Protein AF-A0A6M1Y2C4-F1 (afdb_monomer_lite)

Foldseek 3Di:
DDDDPDFDWDKAFADDPRAGQWIWTDTVPDPDILTGGRDPFLLPQVPDPVQWDWDADPVRDIDTDHGDPPDNQADCPDPRRVWHPDDQQNDGDLAAPVSLVVSCVVRVHDPCVSVVSNLRVLVVLQCQVVVCVVVVPDPVRSVVSNVRGDSDHD

Radius of gyration: 17.16 Å; chains: 1; bounding box: 47×28×56 Å

Structure (mmCIF, N/CA/C/O backbone):
data_AF-A0A6M1Y2C4-F1
#
_entry.id   AF-A0A6M1Y2C4-F1
#
loop_
_atom_site.group_PDB
_atom_site.id
_atom_site.type_symbol
_atom_site.label_atom_id
_atom_site.label_alt_id
_atom_site.label_comp_id
_atom_site.label_asym_id
_atom_site.label_entity_id
_atom_site.label_seq_id
_atom_site.pdbx_PDB_ins_code
_atom_site.Cartn_x
_atom_site.Cartn_y
_atom_site.Cartn_z
_atom_site.occupancy
_atom_site.B_iso_or_equiv
_atom_site.auth_seq_id
_atom_site.auth_comp_id
_atom_site.auth_asym_id
_atom_site.auth_atom_id
_atom_site.pdbx_PDB_model_num
ATOM 1 N N . MET A 1 1 ? -31.589 -4.190 34.776 1.00 38.62 1 MET A N 1
ATOM 2 C CA . MET A 1 1 ? -30.836 -5.105 33.894 1.00 38.62 1 MET A CA 1
ATOM 3 C C . MET A 1 1 ? -31.390 -4.966 32.488 1.00 38.62 1 MET A C 1
ATOM 5 O O . MET A 1 1 ? -32.555 -5.264 32.282 1.00 38.62 1 MET A O 1
ATOM 9 N N . GLY A 1 2 ? -30.574 -4.470 31.563 1.00 33.00 2 GLY A N 1
ATOM 10 C CA . GLY A 1 2 ? -30.831 -4.421 30.125 1.00 33.00 2 GLY A CA 1
ATOM 11 C C . GLY A 1 2 ? -29.468 -4.249 29.464 1.00 33.00 2 GLY A C 1
ATOM 12 O O . GLY A 1 2 ? -28.776 -3.272 29.728 1.00 33.00 2 GLY A O 1
ATOM 13 N N . LEU A 1 3 ? -29.026 -5.296 28.780 1.00 36.53 3 LEU A N 1
ATOM 14 C CA . LEU A 1 3 ? -27.645 -5.575 28.405 1.00 36.53 3 LEU A CA 1
ATOM 15 C C . LEU A 1 3 ? -27.211 -4.765 27.173 1.00 36.53 3 LEU A C 1
ATOM 17 O O . LEU A 1 3 ? -27.924 -4.730 26.180 1.00 36.53 3 LEU A O 1
ATOM 21 N N . GLY A 1 4 ? -26.011 -4.180 27.263 1.00 38.09 4 GLY A N 1
ATOM 22 C CA . GLY A 1 4 ? -25.064 -3.947 26.167 1.00 38.09 4 GLY A CA 1
ATOM 23 C C . GLY A 1 4 ? -25.559 -3.204 24.927 1.00 38.09 4 GLY A C 1
ATOM 24 O O . GLY A 1 4 ? -25.888 -3.834 23.926 1.00 38.09 4 GLY A O 1
ATOM 25 N N . GLN A 1 5 ? -25.433 -1.872 24.920 1.00 42.19 5 GLN A N 1
ATOM 26 C CA . GLN A 1 5 ? -25.165 -1.177 23.658 1.00 42.19 5 GLN A CA 1
ATOM 27 C C . GLN A 1 5 ? -23.798 -1.665 23.163 1.00 42.19 5 GLN A C 1
ATOM 29 O O . GLN A 1 5 ? -22.757 -1.335 23.733 1.00 42.19 5 GLN A O 1
ATOM 34 N N . GLY A 1 6 ? -23.810 -2.565 22.180 1.00 38.81 6 GLY A N 1
ATOM 35 C CA . GLY A 1 6 ? -22.596 -3.079 21.562 1.00 38.81 6 GLY A CA 1
ATOM 36 C C . GLY A 1 6 ? -21.815 -1.919 20.960 1.00 38.81 6 GLY A C 1
ATOM 37 O O . GLY A 1 6 ? -22.344 -1.184 20.135 1.00 38.81 6 GLY A O 1
ATOM 38 N N . ARG A 1 7 ? -20.567 -1.744 21.393 1.00 46.44 7 ARG A N 1
ATOM 39 C CA . ARG A 1 7 ? -19.639 -0.746 20.857 1.00 46.44 7 ARG A CA 1
ATOM 40 C C . ARG A 1 7 ? -19.465 -1.022 19.358 1.00 46.44 7 ARG A C 1
ATOM 42 O O . ARG A 1 7 ? -18.853 -2.026 18.993 1.00 46.44 7 ARG A O 1
ATOM 49 N N . VAL A 1 8 ? -20.055 -0.195 18.496 1.00 46.69 8 VAL A N 1
ATOM 50 C CA . VAL A 1 8 ? -19.994 -0.403 17.043 1.00 46.69 8 VAL A CA 1
ATOM 51 C C . VAL A 1 8 ? -18.675 0.165 16.541 1.00 46.69 8 VAL A C 1
ATOM 53 O O . VAL A 1 8 ? -18.540 1.355 16.284 1.00 46.69 8 VAL A O 1
ATOM 56 N N . THR A 1 9 ? -17.666 -0.690 16.415 1.00 51.88 9 THR A N 1
ATOM 57 C CA . THR A 1 9 ? -16.470 -0.356 15.640 1.00 51.88 9 THR A CA 1
ATOM 58 C C . THR A 1 9 ? -16.808 -0.505 14.163 1.00 51.88 9 THR A C 1
ATOM 60 O O . THR A 1 9 ? -17.146 -1.602 13.713 1.00 51.88 9 THR A O 1
ATOM 63 N N . SER A 1 10 ? -16.706 0.583 13.403 1.00 58.97 10 SER A N 1
ATOM 64 C CA . SER A 1 10 ? -16.828 0.510 11.949 1.00 58.97 10 SER A CA 1
ATOM 65 C C . SER A 1 10 ? -15.482 0.083 11.379 1.00 58.97 10 SER A C 1
ATOM 67 O O . SER A 1 10 ? -14.509 0.833 11.448 1.00 58.97 10 SER A O 1
ATOM 69 N N . ILE A 1 11 ? -15.419 -1.144 10.859 1.00 59.78 11 ILE A N 1
ATOM 70 C CA . ILE A 1 11 ? -14.268 -1.652 10.112 1.00 59.78 11 ILE A CA 1
ATOM 71 C C . ILE A 1 11 ? -14.638 -1.623 8.634 1.00 59.78 11 ILE A C 1
ATOM 73 O O . ILE A 1 11 ? -15.547 -2.334 8.208 1.00 59.78 11 ILE A O 1
ATOM 77 N N . ALA A 1 12 ? -13.924 -0.820 7.856 1.00 59.53 12 ALA A N 1
ATOM 78 C CA . ALA A 1 12 ? -13.999 -0.838 6.406 1.00 59.53 12 ALA A CA 1
ATOM 79 C C . ALA A 1 12 ? -12.768 -1.550 5.848 1.00 59.53 12 ALA A C 1
ATOM 81 O O . ALA A 1 12 ? -11.640 -1.154 6.121 1.00 59.53 12 ALA A O 1
ATOM 82 N N . GLU A 1 13 ? -12.971 -2.609 5.074 1.00 59.97 13 GLU A N 1
ATOM 83 C CA . GLU A 1 13 ? -11.879 -3.269 4.362 1.00 59.97 13 GLU A CA 1
ATOM 84 C C . GLU A 1 13 ? -11.579 -2.525 3.066 1.00 59.97 13 GLU A C 1
ATOM 86 O O . GLU A 1 13 ? -12.484 -2.258 2.275 1.00 59.97 13 GLU A O 1
ATOM 91 N N . VAL A 1 14 ? -10.304 -2.255 2.810 1.00 53.28 14 VAL A N 1
ATOM 92 C CA . VAL A 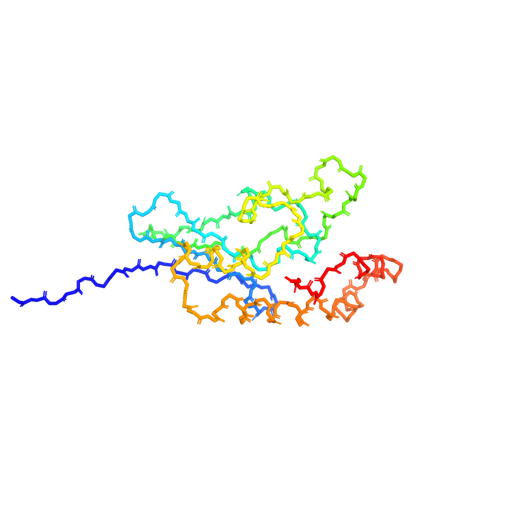1 14 ? -9.871 -1.784 1.500 1.00 53.28 14 VAL A CA 1
ATOM 93 C C . VAL A 1 14 ? -9.635 -2.993 0.614 1.00 53.28 14 VAL A C 1
ATOM 95 O O . VAL A 1 14 ? -8.954 -3.931 1.027 1.00 53.28 14 VAL A O 1
ATOM 98 N N . ARG A 1 15 ? -10.177 -2.985 -0.608 1.00 48.09 15 ARG A N 1
ATOM 99 C CA . ARG A 1 15 ? -9.988 -4.070 -1.575 1.00 48.09 15 ARG A CA 1
ATOM 100 C C . ARG A 1 15 ? -9.390 -3.583 -2.889 1.00 48.09 15 ARG A C 1
ATOM 102 O O . ARG A 1 15 ? -9.819 -2.561 -3.412 1.00 48.09 15 ARG A O 1
ATOM 109 N N . LEU A 1 16 ? -8.480 -4.376 -3.451 1.00 42.69 16 LEU A N 1
ATOM 110 C CA . LEU A 1 16 ? -7.949 -4.236 -4.807 1.00 42.69 16 LEU A CA 1
ATOM 111 C C . LEU A 1 16 ? -8.108 -5.574 -5.535 1.00 42.69 16 LEU A C 1
ATOM 113 O O . LEU A 1 16 ? -7.777 -6.626 -4.990 1.00 42.69 16 LEU A O 1
ATOM 117 N N . TRP A 1 17 ? -8.693 -5.548 -6.737 1.00 40.47 17 TRP A N 1
ATOM 118 C CA . TRP A 1 17 ? -9.000 -6.747 -7.539 1.00 40.47 17 TRP A CA 1
ATOM 119 C C . TRP A 1 17 ? -9.723 -7.864 -6.757 1.00 40.47 17 TRP A C 1
ATOM 121 O O . TRP A 1 17 ? -9.437 -9.052 -6.902 1.00 40.47 17 TRP A O 1
ATOM 131 N N . GLY A 1 18 ? -10.660 -7.476 -5.885 1.00 44.84 18 GLY A N 1
ATOM 132 C CA . GLY A 1 18 ? -11.447 -8.406 -5.067 1.00 44.84 18 GLY A CA 1
ATOM 133 C C . GLY A 1 18 ? -10.717 -8.989 -3.849 1.00 44.84 18 GLY A C 1
ATOM 134 O O . GLY A 1 18 ? -11.296 -9.817 -3.148 1.00 44.84 18 GLY A O 1
ATOM 135 N N . ARG A 1 19 ? -9.480 -8.563 -3.561 1.00 49.16 19 ARG A N 1
ATOM 136 C CA . ARG A 1 19 ? -8.685 -8.996 -2.400 1.00 49.16 19 ARG A CA 1
ATOM 137 C C . ARG A 1 19 ? -8.569 -7.872 -1.379 1.00 49.16 19 ARG A C 1
ATOM 139 O O . ARG A 1 19 ? -8.368 -6.728 -1.767 1.00 49.16 19 ARG A O 1
ATOM 146 N N . THR A 1 20 ? -8.699 -8.188 -0.092 1.00 58.47 20 THR A N 1
ATOM 147 C CA . THR A 1 20 ? -8.495 -7.219 0.996 1.00 58.47 20 THR A CA 1
ATOM 148 C C . THR A 1 20 ? -7.015 -6.858 1.093 1.00 58.47 20 THR A C 1
ATOM 150 O O . THR A 1 20 ? -6.191 -7.740 1.307 1.00 58.47 20 THR A O 1
ATOM 153 N N . ILE A 1 21 ? -6.709 -5.572 0.934 1.00 57.44 21 ILE A N 1
ATOM 154 C CA . ILE A 1 21 ? -5.363 -4.980 0.986 1.00 57.44 21 ILE A CA 1
ATOM 155 C C . ILE A 1 21 ? -5.202 -4.010 2.161 1.00 57.44 21 ILE A C 1
ATOM 157 O O . ILE A 1 21 ? -4.261 -3.235 2.225 1.00 57.44 21 ILE A O 1
ATOM 161 N N . GLY A 1 22 ? -6.169 -3.979 3.072 1.00 63.16 22 GLY A N 1
ATOM 162 C CA . GLY A 1 22 ? -6.117 -3.106 4.229 1.00 63.16 22 GLY A CA 1
ATOM 163 C C . GLY A 1 22 ? -7.437 -3.046 4.972 1.00 63.16 22 GLY A C 1
ATOM 164 O O . GLY A 1 22 ? -8.453 -3.596 4.538 1.00 63.16 22 GLY A O 1
ATOM 165 N N . ALA A 1 23 ? -7.423 -2.365 6.103 1.00 60.25 23 ALA A N 1
ATOM 166 C CA . ALA A 1 23 ? -8.591 -2.084 6.906 1.00 60.25 23 ALA A CA 1
ATOM 167 C C . ALA A 1 23 ? -8.484 -0.692 7.520 1.00 60.25 23 ALA A C 1
ATOM 169 O O . ALA A 1 23 ? -7.415 -0.248 7.922 1.00 60.25 23 ALA A O 1
ATOM 170 N N . VAL A 1 24 ? -9.619 -0.027 7.634 1.00 63.97 24 VAL A N 1
ATOM 171 C CA . VAL A 1 24 ? -9.767 1.246 8.324 1.00 63.97 24 VAL A CA 1
ATOM 172 C C . VAL A 1 24 ? -10.727 1.016 9.448 1.00 63.97 24 VAL A C 1
ATOM 174 O O . VAL A 1 24 ? -11.833 0.523 9.229 1.00 63.97 24 VAL A O 1
ATOM 177 N N . THR A 1 25 ? -10.301 1.344 10.652 1.00 61.78 25 THR A N 1
ATOM 178 C CA . THR A 1 25 ? -11.130 1.196 11.833 1.00 61.78 25 THR A CA 1
ATOM 179 C C . THR A 1 25 ? -11.386 2.573 12.404 1.00 61.78 25 THR A C 1
ATOM 181 O O . THR A 1 25 ? -10.440 3.283 12.749 1.00 61.78 25 THR A O 1
ATOM 184 N N . LEU A 1 26 ? -12.654 2.930 12.540 1.00 62.03 26 LEU A N 1
ATOM 185 C CA . LEU A 1 26 ? -13.063 4.062 13.353 1.00 62.03 26 LEU A CA 1
ATOM 186 C C . LEU A 1 26 ? -13.772 3.504 14.583 1.00 62.03 26 LEU A C 1
ATOM 188 O O . LEU A 1 26 ? -14.810 2.840 14.478 1.00 62.03 26 LEU A O 1
ATOM 192 N N . ALA A 1 27 ? -13.149 3.700 15.743 1.00 58.03 27 ALA A N 1
ATOM 193 C CA . ALA A 1 27 ? -13.767 3.361 17.011 1.00 58.03 27 ALA A CA 1
ATOM 194 C C . ALA A 1 27 ? -14.835 4.403 17.359 1.00 58.03 27 ALA A C 1
ATOM 196 O O . ALA A 1 27 ? -14.708 5.577 17.021 1.00 58.03 27 ALA A O 1
ATOM 197 N N . ASP A 1 28 ? -15.880 3.961 18.050 1.00 56.72 28 ASP A N 1
ATOM 198 C CA . ASP A 1 28 ? -16.949 4.844 18.503 1.00 56.72 28 ASP A CA 1
ATOM 199 C C . ASP A 1 28 ? -16.400 5.928 19.448 1.00 56.72 28 ASP A C 1
ATOM 201 O O . ASP A 1 28 ? -15.695 5.614 20.416 1.00 56.72 28 ASP A O 1
ATOM 205 N N . GLY A 1 29 ? -16.685 7.192 19.126 1.00 56.00 29 GLY A N 1
ATOM 206 C CA . GLY A 1 29 ? -16.164 8.373 19.822 1.00 56.00 29 GLY A CA 1
ATOM 207 C C . GLY A 1 29 ? -14.683 8.698 19.578 1.00 56.00 29 GLY A C 1
ATOM 208 O O . GLY A 1 29 ? -14.130 9.512 20.312 1.00 56.00 29 GLY A O 1
ATOM 209 N N . ALA A 1 30 ? -14.018 8.064 18.605 1.00 53.25 30 ALA A N 1
ATOM 210 C CA . ALA A 1 30 ? -12.646 8.413 18.238 1.00 53.25 30 ALA A CA 1
ATOM 211 C C . ALA A 1 30 ? -12.611 9.521 17.176 1.00 53.25 30 ALA A C 1
ATOM 213 O O . ALA A 1 30 ? -13.280 9.424 16.151 1.00 53.25 30 ALA A O 1
ATOM 214 N N . ASP A 1 31 ? -11.743 10.512 17.378 1.00 40.56 31 ASP A N 1
ATOM 215 C CA . ASP A 1 31 ? -11.496 11.583 16.399 1.00 40.56 31 ASP A CA 1
ATOM 216 C C . ASP A 1 31 ? -10.541 11.151 15.270 1.00 40.56 31 ASP A C 1
ATOM 218 O O . ASP A 1 31 ? -10.315 11.885 14.309 1.00 40.56 31 ASP A O 1
ATOM 222 N N . VAL A 1 32 ? -9.943 9.959 15.388 1.00 40.19 32 VAL A N 1
ATOM 223 C CA . VAL A 1 32 ? -8.911 9.453 14.477 1.00 40.19 32 VAL A CA 1
ATOM 224 C C . VAL A 1 32 ? -9.244 8.026 14.055 1.00 40.19 32 VAL A C 1
ATOM 226 O O . VAL A 1 32 ? -9.412 7.136 14.891 1.00 40.19 32 VAL A O 1
ATOM 229 N N . ALA A 1 33 ? -9.302 7.794 12.744 1.00 51.25 33 ALA A N 1
ATOM 230 C CA . ALA A 1 33 ? -9.383 6.454 12.180 1.00 51.25 33 ALA A CA 1
ATOM 231 C C . ALA A 1 33 ? -7.991 5.805 12.168 1.00 51.25 33 ALA A C 1
ATOM 233 O O . ALA A 1 33 ? -7.020 6.409 11.711 1.00 51.25 33 ALA A O 1
ATOM 234 N N . ALA A 1 34 ? -7.889 4.557 12.622 1.00 48.81 34 ALA A N 1
ATOM 235 C CA . ALA A 1 34 ? -6.690 3.763 12.401 1.00 48.81 34 ALA A CA 1
ATOM 236 C C . ALA A 1 34 ? -6.777 3.145 11.004 1.00 48.81 34 ALA A C 1
ATOM 238 O O . ALA A 1 34 ? -7.635 2.308 10.724 1.00 48.81 34 ALA A O 1
ATOM 239 N N . PHE A 1 35 ? -5.905 3.603 10.118 1.00 55.09 35 PHE A N 1
ATOM 240 C CA . PHE A 1 35 ? -5.786 3.107 8.759 1.00 55.09 35 PHE A CA 1
ATOM 241 C C . PHE A 1 35 ? -4.632 2.112 8.709 1.00 55.09 35 PHE A C 1
ATOM 243 O O . PHE A 1 35 ? -3.476 2.473 8.911 1.00 55.09 35 PHE A O 1
ATOM 250 N N . GLN A 1 36 ? -4.947 0.851 8.463 1.00 51.41 36 GLN A N 1
ATOM 251 C CA . GLN A 1 36 ? -3.975 -0.178 8.157 1.00 51.41 36 GLN A CA 1
ATOM 252 C C . GLN A 1 36 ? -4.134 -0.521 6.683 1.00 51.41 36 GLN A C 1
ATOM 254 O O . GLN A 1 36 ? -4.825 -1.474 6.340 1.00 51.41 36 GLN A O 1
ATOM 259 N N . TYR A 1 37 ? -3.532 0.275 5.799 1.00 50.97 37 TYR A N 1
ATOM 260 C CA . TYR A 1 37 ? -3.191 -0.271 4.491 1.00 50.97 37 TYR A CA 1
ATOM 261 C C . TYR A 1 37 ? -2.112 -1.311 4.693 1.00 50.97 37 TYR A C 1
ATOM 263 O O . TYR A 1 37 ? -1.135 -1.091 5.413 1.00 50.97 37 TYR A O 1
ATOM 271 N N . ASP A 1 38 ? -2.316 -2.445 4.062 1.00 48.72 38 ASP A N 1
ATOM 272 C CA . ASP A 1 38 ? -1.337 -3.492 4.006 1.00 48.72 38 ASP A CA 1
ATOM 273 C C . ASP A 1 38 ? -0.648 -3.436 2.645 1.00 48.72 38 ASP A C 1
ATOM 275 O O . ASP A 1 38 ? -1.210 -3.765 1.599 1.00 48.72 38 ASP A O 1
ATOM 279 N N . LEU A 1 39 ? 0.542 -2.854 2.761 1.00 44.12 39 LEU A N 1
ATOM 280 C CA . LEU A 1 39 ? 1.643 -2.588 1.852 1.00 44.12 39 LEU A CA 1
ATOM 281 C C . LEU A 1 39 ? 1.988 -1.112 2.038 1.00 44.12 39 LEU A C 1
ATOM 283 O O . LEU A 1 39 ? 1.557 -0.238 1.298 1.00 44.12 39 LEU A O 1
ATOM 287 N N . ALA A 1 40 ? 2.903 -0.788 2.921 1.00 43.75 40 ALA A N 1
ATOM 288 C CA . ALA A 1 40 ? 4.184 -0.530 2.296 1.00 43.75 40 ALA A CA 1
ATOM 289 C C . ALA A 1 40 ? 4.564 -1.623 1.269 1.00 43.75 40 ALA A C 1
ATOM 291 O O . ALA A 1 40 ? 4.676 -2.765 1.678 1.00 43.75 40 ALA A O 1
ATOM 292 N N . PHE A 1 41 ? 4.765 -1.304 -0.024 1.00 47.75 41 PHE A N 1
ATOM 293 C CA . PHE A 1 41 ? 5.548 -2.116 -0.998 1.00 47.75 41 PHE A CA 1
ATOM 294 C C . PHE A 1 41 ? 4.996 -2.677 -2.321 1.00 47.75 41 PHE A C 1
ATOM 296 O O . PHE A 1 41 ? 5.737 -3.373 -3.018 1.00 47.75 41 PHE A O 1
ATOM 303 N N . ALA A 1 42 ? 3.862 -2.191 -2.838 1.00 58.25 42 ALA A N 1
ATOM 304 C CA . ALA A 1 42 ? 3.758 -2.087 -4.306 1.00 58.25 42 ALA A CA 1
ATOM 305 C C . ALA A 1 42 ? 4.643 -0.956 -4.879 1.00 58.25 42 ALA A C 1
ATOM 307 O O . ALA A 1 42 ? 4.600 -0.673 -6.074 1.00 58.25 42 ALA A O 1
ATOM 308 N N . ARG A 1 43 ? 5.408 -0.277 -4.005 1.00 81.50 43 ARG A N 1
ATOM 309 C CA . ARG A 1 43 ? 6.157 0.944 -4.303 1.00 81.50 43 ARG A CA 1
ATOM 310 C C . ARG A 1 43 ? 5.242 2.112 -4.718 1.00 81.50 43 ARG A C 1
ATOM 312 O O . ARG A 1 43 ? 5.614 2.900 -5.577 1.00 81.50 43 ARG A O 1
ATOM 319 N N . ASN A 1 44 ? 4.076 2.242 -4.072 1.00 86.31 44 ASN A N 1
ATOM 320 C CA . ASN A 1 44 ? 3.287 3.481 -4.069 1.00 86.31 44 ASN A CA 1
ATOM 321 C C . ASN A 1 44 ? 3.764 4.373 -2.907 1.00 86.31 44 ASN A C 1
ATOM 323 O O . ASN A 1 44 ? 3.326 4.164 -1.778 1.00 86.31 44 ASN A O 1
ATOM 327 N N . GLN A 1 45 ? 4.712 5.281 -3.150 1.00 87.81 45 GLN A N 1
ATOM 328 C CA . GLN A 1 45 ? 5.223 6.200 -2.122 1.00 87.81 45 GLN A CA 1
ATOM 329 C C . GLN A 1 45 ? 4.443 7.519 -2.050 1.00 87.81 45 GLN A C 1
ATOM 331 O O . GLN A 1 45 ? 4.708 8.340 -1.177 1.00 87.81 45 GLN A O 1
ATOM 336 N N . ASP A 1 46 ? 3.471 7.724 -2.938 1.00 88.06 46 ASP A N 1
ATOM 337 C CA . ASP A 1 46 ? 2.551 8.867 -2.922 1.00 88.06 46 ASP A CA 1
ATOM 338 C C . ASP A 1 46 ? 1.288 8.573 -2.085 1.00 88.06 46 ASP A C 1
ATOM 340 O O . ASP A 1 46 ? 0.148 8.831 -2.465 1.00 88.06 46 ASP A O 1
ATOM 344 N N . ASP A 1 47 ? 1.483 7.966 -0.916 1.00 84.00 47 ASP A N 1
ATOM 345 C CA . ASP A 1 47 ? 0.425 7.444 -0.045 1.00 84.00 47 ASP A CA 1
ATOM 346 C C . ASP A 1 47 ? -0.155 8.496 0.914 1.00 84.00 47 ASP A C 1
ATOM 348 O O . ASP A 1 47 ? -0.569 8.189 2.029 1.00 84.00 47 ASP A O 1
ATOM 352 N N . HIS A 1 48 ? -0.180 9.763 0.503 1.00 85.19 48 HIS A N 1
ATOM 353 C CA . HIS A 1 48 ? -0.561 10.870 1.372 1.00 85.19 48 HIS A CA 1
ATOM 354 C C . HIS A 1 48 ? -2.037 10.850 1.789 1.00 85.19 48 HIS A C 1
ATOM 356 O O . HIS A 1 48 ? -2.904 10.321 1.097 1.00 85.19 48 HIS A O 1
ATOM 362 N N . VAL A 1 49 ? -2.360 11.557 2.876 1.00 77.75 49 VAL A N 1
ATOM 363 C CA . VAL A 1 49 ? -3.707 11.580 3.482 1.00 77.75 49 VAL A CA 1
ATOM 364 C C . VAL A 1 49 ? -4.841 11.990 2.533 1.00 77.75 49 VAL A C 1
ATOM 366 O O . VAL A 1 49 ? -5.982 11.605 2.762 1.00 77.75 49 VAL A O 1
ATOM 369 N N . LYS A 1 50 ? -4.555 12.730 1.450 1.00 83.12 50 LYS A N 1
ATOM 370 C CA . LYS A 1 50 ? -5.562 13.088 0.431 1.00 83.12 50 LYS A CA 1
ATOM 371 C C . LYS A 1 50 ? -5.997 11.905 -0.444 1.00 83.12 50 LYS A C 1
ATOM 373 O O . LYS A 1 50 ? -7.040 11.996 -1.082 1.00 83.12 50 LYS A O 1
ATOM 378 N N . ASN A 1 51 ? -5.246 10.802 -0.425 1.00 82.69 51 ASN A N 1
ATOM 379 C CA . ASN A 1 51 ? -5.587 9.548 -1.102 1.00 82.69 51 ASN A CA 1
ATOM 380 C C . ASN A 1 51 ? -6.475 8.640 -0.236 1.00 82.69 51 ASN A C 1
ATOM 382 O O . ASN A 1 51 ? -6.798 7.519 -0.622 1.00 82.69 51 ASN A O 1
ATOM 386 N N . ILE A 1 52 ? -6.922 9.138 0.924 1.00 77.81 52 ILE A N 1
ATOM 387 C CA . ILE A 1 52 ? -7.915 8.491 1.776 1.00 77.81 52 ILE A CA 1
ATOM 388 C C . ILE A 1 52 ? -9.184 9.339 1.771 1.00 77.81 52 ILE A C 1
ATOM 390 O O . ILE A 1 52 ? -9.175 10.491 2.201 1.00 77.81 52 ILE A O 1
ATOM 394 N N . ALA A 1 53 ? -10.294 8.758 1.318 1.00 77.38 53 ALA A N 1
ATOM 395 C CA . ALA A 1 53 ? -11.588 9.432 1.329 1.00 77.38 53 ALA A CA 1
ATOM 396 C C . ALA A 1 53 ? -12.673 8.585 1.996 1.00 77.38 53 ALA A C 1
ATOM 398 O O . ALA A 1 53 ? -12.641 7.350 1.975 1.00 77.38 53 ALA A O 1
ATOM 399 N N . PHE A 1 54 ? -13.669 9.277 2.539 1.00 78.38 54 PHE A N 1
ATOM 400 C CA . PHE A 1 54 ? -14.886 8.697 3.088 1.00 78.38 54 PHE A CA 1
ATOM 401 C C . PHE A 1 54 ? -16.076 9.127 2.230 1.00 78.38 54 PHE A C 1
ATOM 403 O O . PHE A 1 54 ? -16.141 10.261 1.759 1.00 78.38 54 PHE A O 1
ATOM 410 N N . LEU A 1 55 ? -17.009 8.207 2.022 1.00 79.06 55 LEU A N 1
ATOM 411 C CA . LEU A 1 55 ? -18.300 8.462 1.400 1.00 79.06 55 LEU A CA 1
ATOM 412 C C . LEU A 1 55 ? -19.338 8.664 2.501 1.00 79.06 55 LEU A C 1
ATOM 414 O O . LEU A 1 55 ? -19.264 8.016 3.543 1.00 79.06 55 LEU A O 1
ATOM 418 N N . MET A 1 56 ? -20.315 9.528 2.252 1.00 82.25 56 MET A N 1
ATOM 419 C CA . MET A 1 56 ? -21.487 9.694 3.105 1.00 82.25 56 MET A CA 1
ATOM 420 C C . MET A 1 56 ? -22.733 9.463 2.263 1.00 82.25 56 MET A C 1
ATOM 422 O O . MET A 1 56 ? -22.858 10.033 1.177 1.00 82.25 56 MET A O 1
ATOM 426 N N . ASP A 1 57 ? -23.647 8.627 2.745 1.00 83.81 57 ASP A N 1
ATOM 427 C CA . ASP A 1 57 ? -24.946 8.473 2.098 1.00 83.81 57 ASP A CA 1
ATOM 428 C C . ASP A 1 57 ? -25.931 9.585 2.497 1.00 83.81 57 ASP A C 1
ATOM 430 O O . ASP A 1 57 ? -25.663 10.428 3.354 1.00 83.81 57 ASP A O 1
ATOM 434 N N . GLN A 1 58 ? -27.108 9.593 1.869 1.00 92.94 58 GLN A N 1
ATOM 435 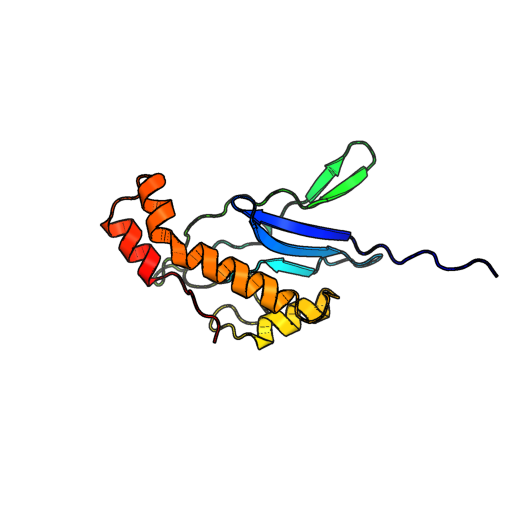C CA . GLN A 1 58 ? -28.144 10.600 2.130 1.00 92.94 58 GLN A CA 1
ATOM 436 C C . GLN A 1 58 ? -28.711 10.542 3.558 1.00 92.94 58 GLN A C 1
ATOM 438 O O . GLN A 1 58 ? -29.354 11.491 3.997 1.00 92.94 58 GL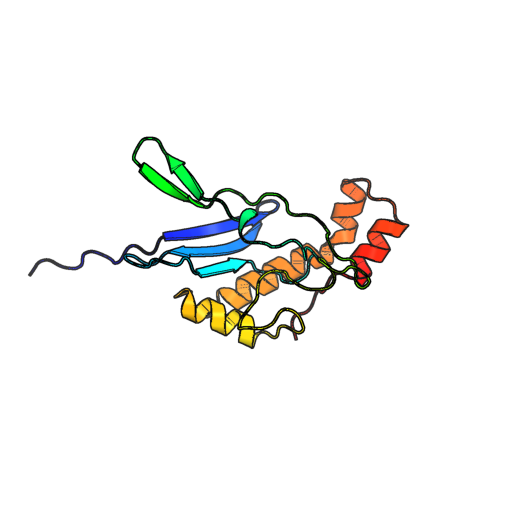N A O 1
ATOM 443 N N . GLN A 1 59 ? -28.492 9.440 4.280 1.00 88.88 59 GLN A N 1
ATOM 444 C CA . GLN A 1 59 ? -28.897 9.270 5.673 1.00 88.88 59 GLN A CA 1
ATOM 445 C C . GLN A 1 59 ? -27.799 9.729 6.647 1.00 88.88 59 GLN A C 1
ATOM 447 O O . GLN A 1 59 ? -27.966 9.596 7.858 1.00 88.88 59 GLN A O 1
ATOM 452 N N . GLY A 1 60 ? -26.683 10.264 6.140 1.00 81.38 60 GLY A N 1
ATOM 453 C CA . GLY A 1 60 ? -25.551 10.712 6.947 1.00 81.38 60 GLY A CA 1
ATOM 454 C C . GLY A 1 60 ? -24.647 9.574 7.425 1.00 81.38 60 GLY A C 1
ATOM 455 O O . GLY A 1 60 ? -23.815 9.788 8.307 1.00 81.38 60 GLY A O 1
ATOM 456 N N . ARG A 1 61 ? -24.795 8.356 6.885 1.00 79.31 61 ARG A N 1
ATOM 457 C CA . ARG A 1 61 ? -23.930 7.230 7.252 1.00 79.31 61 ARG A CA 1
ATOM 458 C C . ARG A 1 61 ? -22.629 7.318 6.474 1.00 79.31 61 ARG A C 1
ATOM 460 O O . ARG A 1 61 ? -22.633 7.356 5.244 1.00 79.31 61 ARG A O 1
ATOM 467 N N . TRP A 1 62 ? -21.524 7.311 7.208 1.00 77.19 62 TRP A N 1
ATOM 468 C CA . TRP A 1 62 ? -20.180 7.337 6.648 1.00 77.19 62 TRP A CA 1
ATOM 469 C C . TRP A 1 62 ? -19.660 5.928 6.369 1.00 77.19 62 TRP A C 1
ATOM 471 O O . TRP A 1 62 ? -19.838 5.009 7.169 1.00 77.19 62 TRP A O 1
ATOM 481 N N . SER A 1 63 ? -18.956 5.771 5.257 1.00 70.69 63 SER A N 1
ATOM 482 C CA . SER A 1 63 ? -18.171 4.585 4.931 1.00 70.69 63 SER A CA 1
ATOM 483 C C . SER A 1 63 ? -16.839 4.998 4.323 1.00 70.69 63 SER A C 1
ATOM 485 O O . SER A 1 63 ? -16.698 6.095 3.792 1.00 70.69 63 SER A O 1
ATOM 487 N N . LEU A 1 64 ? -15.846 4.116 4.346 1.00 68.62 64 LEU A N 1
ATOM 488 C CA . LEU A 1 64 ? -14.645 4.345 3.549 1.00 68.62 64 LEU A CA 1
ATOM 489 C C . LEU A 1 64 ? -14.990 4.283 2.055 1.00 68.62 64 LEU A C 1
ATOM 491 O O . LEU A 1 64 ? -15.827 3.475 1.641 1.00 68.62 64 LEU A O 1
ATOM 495 N N . SER A 1 65 ? -14.347 5.124 1.251 1.00 78.06 65 SER A N 1
ATOM 496 C CA . SER A 1 65 ? -14.383 4.978 -0.204 1.00 78.06 65 SER A CA 1
ATOM 497 C C . SER A 1 65 ? -13.639 3.713 -0.663 1.00 78.06 65 SER A C 1
ATOM 499 O O . SER A 1 65 ? -12.761 3.207 0.045 1.00 78.06 65 SER A O 1
ATOM 501 N N . PRO A 1 66 ? -13.956 3.177 -1.855 1.00 75.81 66 PRO A N 1
ATOM 502 C CA . PRO A 1 66 ? -13.049 2.266 -2.542 1.00 75.81 66 PRO A CA 1
ATOM 503 C C . PRO A 1 66 ? -11.658 2.895 -2.695 1.00 75.81 66 PRO A C 1
ATOM 505 O O . PRO A 1 66 ? -11.543 4.111 -2.817 1.00 75.81 66 PRO A O 1
ATOM 508 N N . ALA A 1 67 ? -10.610 2.070 -2.740 1.00 74.75 67 ALA A N 1
ATOM 509 C CA . ALA A 1 67 ? -9.265 2.554 -3.033 1.00 74.75 67 ALA A CA 1
ATOM 510 C C . ALA A 1 67 ? -9.215 3.288 -4.380 1.00 74.75 67 ALA A C 1
ATOM 512 O O . ALA A 1 67 ? -9.773 2.814 -5.372 1.00 74.75 67 ALA A O 1
ATOM 513 N N . PHE A 1 68 ? -8.493 4.402 -4.416 1.00 77.75 68 PHE A N 1
ATOM 514 C CA . PHE A 1 68 ? -8.192 5.161 -5.622 1.00 77.75 68 PHE A CA 1
ATOM 515 C C . PHE A 1 68 ? -6.731 5.614 -5.588 1.00 77.75 68 PHE A C 1
ATOM 517 O O . PHE A 1 68 ? -6.064 5.478 -4.566 1.00 77.75 68 PHE A O 1
ATOM 524 N N . ASP A 1 69 ? -6.239 6.084 -6.734 1.00 84.44 69 ASP A N 1
ATOM 525 C CA . ASP A 1 69 ? -4.851 6.534 -6.915 1.00 84.44 69 ASP A CA 1
ATOM 526 C C . ASP A 1 69 ? -3.788 5.513 -6.455 1.00 84.44 69 ASP A C 1
ATOM 528 O O . ASP A 1 69 ? -2.748 5.818 -5.871 1.00 84.44 69 ASP A O 1
ATOM 532 N N . VAL A 1 70 ? -4.074 4.234 -6.712 1.00 81.56 70 VAL A N 1
ATOM 533 C CA . VAL A 1 70 ? -3.158 3.131 -6.422 1.00 81.56 70 VAL A CA 1
ATOM 534 C C . VAL A 1 70 ? -2.265 2.916 -7.639 1.00 81.56 70 VAL A C 1
ATOM 536 O O . VAL A 1 70 ? -2.630 2.192 -8.568 1.00 81.56 70 VAL A O 1
ATOM 539 N N . THR A 1 71 ? -1.099 3.559 -7.647 1.00 82.44 71 THR A N 1
ATOM 540 C CA . THR A 1 71 ? -0.137 3.496 -8.757 1.00 82.44 71 THR A CA 1
ATOM 541 C C . THR A 1 71 ? 1.274 3.161 -8.268 1.00 82.44 71 THR A C 1
ATOM 543 O O . THR A 1 71 ? 1.600 3.328 -7.095 1.00 82.44 71 THR A O 1
ATOM 546 N N . TYR A 1 72 ? 2.133 2.651 -9.159 1.00 87.19 72 TYR A N 1
ATOM 547 C CA . TYR A 1 72 ? 3.565 2.572 -8.864 1.00 87.19 72 TYR A CA 1
ATOM 548 C C . TYR A 1 72 ? 4.136 3.996 -8.863 1.00 87.19 72 TYR A C 1
ATOM 550 O O . TYR A 1 72 ? 4.188 4.644 -9.908 1.00 87.19 72 TYR A O 1
ATOM 558 N N . SER A 1 73 ? 4.583 4.464 -7.703 1.00 89.00 73 SER A N 1
ATOM 559 C CA . SER A 1 73 ? 5.110 5.809 -7.481 1.00 89.00 73 SER A CA 1
ATOM 560 C C . SER A 1 73 ? 6.371 5.729 -6.617 1.00 89.00 73 SER A C 1
ATOM 562 O O . SER A 1 73 ? 6.424 6.202 -5.489 1.00 89.00 73 SER A O 1
ATOM 564 N N . PHE A 1 74 ? 7.419 5.089 -7.141 1.00 90.62 74 PHE A N 1
ATOM 565 C CA . PHE A 1 74 ? 8.722 5.034 -6.481 1.00 90.62 74 PHE A CA 1
ATOM 566 C C . PHE A 1 74 ? 9.818 5.543 -7.396 1.00 90.62 74 PHE A C 1
ATOM 568 O O . PHE A 1 74 ? 10.088 4.973 -8.457 1.00 90.62 74 PHE A O 1
ATOM 575 N N . ASN A 1 75 ? 10.463 6.605 -6.930 1.00 90.31 75 ASN A N 1
ATOM 576 C CA . ASN A 1 75 ? 11.675 7.143 -7.505 1.00 90.31 75 ASN A CA 1
ATOM 577 C C . ASN A 1 75 ? 12.704 7.286 -6.372 1.00 90.31 75 ASN A C 1
ATOM 579 O O . ASN A 1 75 ? 12.563 8.214 -5.575 1.00 90.31 75 ASN A O 1
ATOM 583 N N . PRO A 1 76 ? 13.712 6.398 -6.269 1.00 88.25 76 PRO A N 1
ATOM 584 C CA . PRO A 1 76 ? 14.710 6.464 -5.199 1.00 88.25 76 PRO A CA 1
ATOM 585 C C . PRO A 1 76 ? 15.522 7.766 -5.213 1.00 88.25 76 PRO A C 1
ATOM 587 O O . PRO A 1 76 ? 15.970 8.204 -4.159 1.00 88.25 76 PRO A O 1
ATOM 590 N N . ASP A 1 77 ? 15.652 8.403 -6.379 1.00 91.81 77 ASP A N 1
ATOM 591 C CA . ASP A 1 77 ? 16.350 9.681 -6.551 1.00 91.81 77 ASP A CA 1
ATOM 592 C C . ASP A 1 77 ? 15.397 10.888 -6.418 1.00 91.81 77 ASP A C 1
ATOM 594 O O . ASP A 1 77 ? 15.792 12.043 -6.580 1.00 91.81 77 ASP A O 1
ATOM 598 N N . GLY A 1 78 ? 14.108 10.635 -6.170 1.00 87.25 78 GLY A N 1
ATOM 599 C CA . GLY A 1 78 ? 13.066 11.648 -6.083 1.00 87.25 78 GLY A CA 1
ATOM 600 C C . GLY A 1 78 ? 12.930 12.238 -4.681 1.00 87.25 78 GLY A C 1
ATOM 601 O O . GLY A 1 78 ? 12.971 11.528 -3.684 1.00 87.25 78 GLY A O 1
ATOM 602 N N . LEU A 1 79 ? 12.659 13.541 -4.597 1.00 84.88 79 LEU A N 1
ATOM 603 C CA . LEU A 1 79 ? 12.444 14.226 -3.313 1.00 84.88 79 LEU A CA 1
ATOM 604 C C . LEU A 1 79 ? 11.197 13.734 -2.557 1.00 84.88 79 LEU A C 1
ATOM 606 O O . LEU A 1 79 ? 11.187 13.729 -1.330 1.00 84.88 79 LEU A O 1
ATOM 610 N N . TRP A 1 80 ? 10.146 13.351 -3.288 1.00 83.56 80 TRP A N 1
ATOM 611 C CA . TRP A 1 80 ? 8.811 13.102 -2.724 1.00 83.56 80 TRP A CA 1
ATOM 612 C C . TRP A 1 80 ? 8.417 11.628 -2.674 1.00 83.56 80 TRP A C 1
ATOM 614 O O . TRP A 1 80 ? 7.622 11.240 -1.829 1.00 83.56 80 TRP A O 1
ATOM 624 N N . THR A 1 81 ? 8.975 10.811 -3.568 1.00 89.56 81 THR A N 1
ATOM 625 C CA . THR A 1 81 ? 8.588 9.406 -3.758 1.00 89.56 81 THR A CA 1
ATOM 626 C C . THR A 1 81 ? 9.761 8.440 -3.588 1.00 89.56 81 THR A C 1
ATOM 628 O O . THR A 1 81 ? 9.704 7.301 -4.052 1.00 89.56 81 THR A O 1
ATOM 631 N N . ALA A 1 82 ? 10.831 8.862 -2.906 1.00 88.62 82 ALA A N 1
ATOM 632 C CA . ALA A 1 8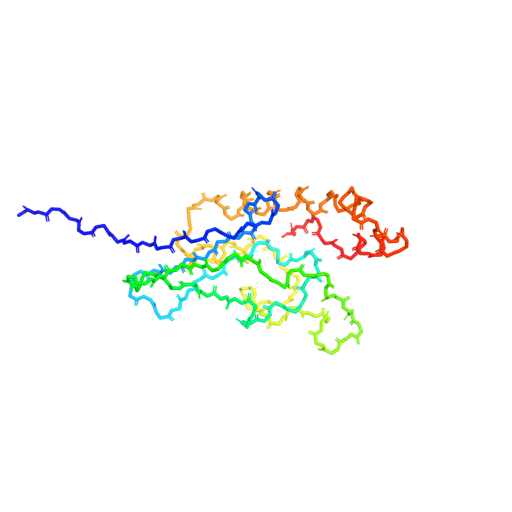2 ? 11.880 7.952 -2.441 1.00 88.62 82 ALA A CA 1
ATOM 633 C C . ALA A 1 82 ? 11.425 7.134 -1.217 1.00 88.62 82 ALA A C 1
ATOM 635 O O . ALA A 1 82 ? 11.810 5.975 -1.057 1.00 88.62 82 ALA A O 1
ATOM 636 N N . THR A 1 83 ? 10.555 7.704 -0.381 1.00 87.88 83 THR A N 1
ATOM 637 C CA . THR A 1 83 ? 10.032 7.104 0.857 1.00 87.88 83 THR A CA 1
ATOM 638 C C . THR A 1 83 ? 8.542 7.374 0.998 1.00 87.88 83 THR A C 1
ATOM 640 O O . THR A 1 83 ? 8.057 8.331 0.404 1.00 87.88 83 THR A O 1
ATOM 643 N N . HIS A 1 84 ? 7.856 6.616 1.853 1.00 86.69 84 HIS A N 1
ATOM 644 C CA . HIS A 1 84 ? 6.443 6.846 2.158 1.00 86.69 84 HIS A CA 1
ATOM 645 C C . HIS A 1 84 ? 6.193 8.282 2.648 1.00 86.69 84 HIS A C 1
ATOM 647 O O . HIS A 1 84 ? 7.002 8.837 3.403 1.00 86.69 84 HIS A O 1
ATOM 653 N N . GLN A 1 85 ? 5.066 8.879 2.257 1.00 86.00 85 GLN A N 1
ATOM 654 C CA . GLN A 1 85 ? 4.634 10.177 2.777 1.00 86.00 85 GLN A CA 1
ATOM 655 C C . GLN A 1 85 ? 3.968 10.026 4.149 1.00 86.00 85 GLN A C 1
ATOM 657 O O . GLN A 1 85 ? 4.146 10.882 5.026 1.00 86.00 85 GLN A O 1
ATOM 662 N N . MET A 1 86 ? 3.271 8.911 4.377 1.00 83.31 86 MET A N 1
ATOM 663 C CA . MET A 1 86 ? 2.758 8.519 5.691 1.00 83.31 86 MET A CA 1
ATOM 664 C C . MET A 1 86 ? 3.743 7.618 6.455 1.00 83.31 86 MET A C 1
ATOM 666 O O . MET A 1 86 ? 4.688 7.073 5.893 1.00 83.31 86 MET A O 1
ATOM 670 N N . THR A 1 87 ? 3.564 7.496 7.777 1.00 83.00 87 THR A N 1
ATOM 671 C CA . THR A 1 87 ? 4.383 6.587 8.597 1.00 83.00 87 THR A CA 1
ATOM 672 C C . THR A 1 87 ? 3.595 5.358 9.027 1.00 83.00 87 THR A C 1
ATOM 674 O O . THR A 1 87 ? 2.403 5.451 9.318 1.00 83.00 87 THR A O 1
ATOM 677 N N . ILE A 1 88 ? 4.283 4.223 9.144 1.00 78.94 88 ILE A N 1
ATOM 678 C CA . ILE A 1 88 ? 3.783 3.023 9.822 1.00 78.94 88 ILE A CA 1
ATOM 679 C C . ILE A 1 88 ? 4.640 2.846 11.066 1.00 78.94 88 ILE A C 1
ATOM 681 O O . ILE A 1 88 ? 5.856 2.694 10.967 1.00 78.94 88 ILE A O 1
ATOM 685 N N . ASN A 1 89 ? 4.017 2.927 12.243 1.00 82.38 89 ASN A N 1
ATOM 686 C CA . ASN A 1 89 ? 4.713 2.850 13.530 1.00 82.38 89 ASN A CA 1
ATOM 687 C C . ASN A 1 89 ? 5.931 3.806 13.626 1.00 82.38 89 ASN A C 1
ATOM 689 O O . ASN A 1 89 ? 6.995 3.442 14.120 1.00 82.38 89 ASN A O 1
ATOM 693 N N . GLY A 1 90 ? 5.795 5.026 13.088 1.00 82.69 90 GLY A N 1
ATOM 694 C CA . GLY A 1 90 ? 6.859 6.040 13.070 1.00 82.69 90 GLY A CA 1
ATOM 695 C C . GLY A 1 90 ? 7.946 5.838 12.006 1.00 82.69 90 GLY A C 1
ATOM 696 O O . GLY A 1 90 ? 8.824 6.688 11.873 1.00 82.69 90 GLY A O 1
ATOM 697 N N . LYS A 1 91 ? 7.887 4.761 11.217 1.00 84.94 91 LYS A N 1
ATOM 698 C CA . LYS A 1 91 ? 8.832 4.475 10.131 1.00 84.94 91 LYS A CA 1
ATOM 699 C C . LYS A 1 91 ? 8.268 4.909 8.773 1.00 84.94 91 LYS A C 1
ATOM 701 O O . LYS A 1 91 ? 7.054 4.949 8.588 1.00 84.94 91 LYS A O 1
ATOM 706 N N . ARG A 1 92 ? 9.150 5.206 7.815 1.00 85.25 92 ARG A N 1
ATOM 707 C CA . ARG A 1 92 ? 8.820 5.454 6.389 1.00 85.25 92 ARG A CA 1
ATOM 708 C C . ARG A 1 92 ? 9.483 4.464 5.435 1.00 85.25 92 ARG A C 1
ATOM 710 O O . ARG A 1 92 ? 9.292 4.546 4.227 1.00 85.25 92 ARG A O 1
ATOM 717 N N . ASP A 1 93 ? 10.298 3.573 5.979 1.00 83.44 93 ASP A N 1
ATOM 718 C CA . ASP A 1 93 ? 10.945 2.476 5.280 1.00 83.44 93 ASP A CA 1
ATOM 719 C C . ASP A 1 93 ? 11.392 1.427 6.324 1.00 83.44 93 ASP A C 1
ATOM 721 O O . ASP A 1 93 ? 11.275 1.667 7.527 1.00 83.44 93 ASP A O 1
ATOM 725 N N . HIS A 1 94 ? 11.910 0.280 5.879 1.00 84.81 94 HIS A N 1
ATOM 726 C CA . HIS A 1 94 ? 12.409 -0.818 6.714 1.00 84.81 94 HIS A CA 1
ATOM 727 C C . HIS A 1 94 ? 11.377 -1.296 7.746 1.00 84.81 94 HIS A C 1
ATOM 729 O O . HIS A 1 94 ? 11.669 -1.443 8.935 1.00 84.81 94 HIS A O 1
ATOM 735 N N . PHE A 1 95 ? 10.147 -1.505 7.273 1.00 85.25 95 PHE A N 1
ATOM 736 C CA . PHE A 1 95 ? 9.079 -2.065 8.089 1.00 85.25 95 PHE A CA 1
ATOM 737 C C . PHE A 1 95 ? 9.338 -3.533 8.389 1.00 85.25 95 PHE A C 1
ATOM 739 O O . PHE A 1 95 ? 9.769 -4.295 7.522 1.00 85.25 95 PHE A O 1
ATOM 746 N N . GLU A 1 96 ? 9.007 -3.899 9.615 1.00 86.94 96 GLU A N 1
ATOM 747 C CA . GLU A 1 96 ? 9.032 -5.256 10.124 1.00 86.94 96 GLU A CA 1
ATOM 748 C C . GLU A 1 96 ? 7.618 -5.685 10.501 1.00 86.94 96 GLU A C 1
ATOM 750 O O . GLU A 1 96 ? 6.742 -4.853 10.770 1.00 86.94 96 GLU A O 1
ATOM 755 N N . LEU A 1 97 ? 7.387 -6.991 10.634 1.00 85.62 97 LEU A N 1
ATOM 756 C CA . LEU A 1 97 ? 6.081 -7.506 11.063 1.00 85.62 97 LEU A CA 1
ATOM 757 C C . LEU A 1 97 ? 5.594 -6.878 12.389 1.00 85.62 97 LEU A C 1
ATOM 759 O O . LEU A 1 97 ? 4.392 -6.708 12.621 1.00 85.62 97 LEU A O 1
ATOM 763 N N . ALA A 1 98 ? 6.523 -6.511 13.276 1.00 88.75 98 ALA A N 1
ATOM 764 C CA . ALA A 1 98 ? 6.223 -5.837 14.535 1.00 88.75 98 ALA A CA 1
ATOM 765 C C . ALA A 1 98 ? 5.538 -4.469 14.350 1.00 88.75 98 ALA A C 1
ATOM 767 O O . ALA A 1 98 ? 4.666 -4.128 15.155 1.00 88.75 98 ALA A O 1
ATOM 768 N N . ASP A 1 99 ? 5.870 -3.729 13.288 1.00 85.69 99 ASP A N 1
ATOM 769 C CA . ASP A 1 99 ? 5.283 -2.421 12.984 1.00 85.69 99 ASP A CA 1
ATOM 770 C C . ASP A 1 99 ? 3.805 -2.564 12.605 1.00 85.69 99 ASP A C 1
ATOM 772 O O . ASP A 1 99 ? 2.936 -1.897 13.170 1.00 85.69 99 ASP A O 1
ATOM 776 N N . PHE A 1 100 ? 3.490 -3.532 11.741 1.00 82.56 100 PHE A N 1
ATOM 777 C CA . PHE A 1 100 ? 2.110 -3.845 11.361 1.00 82.56 100 PHE A CA 1
ATOM 778 C C . PHE A 1 100 ? 1.294 -4.370 12.543 1.00 82.56 100 PHE A C 1
ATOM 780 O O . PHE A 1 100 ? 0.129 -4.007 12.717 1.00 82.56 100 PHE A O 1
ATOM 787 N N . ARG A 1 101 ? 1.904 -5.187 13.410 1.00 85.25 101 ARG A N 1
ATOM 788 C CA . ARG A 1 101 ? 1.269 -5.639 14.657 1.00 85.25 101 ARG A CA 1
ATOM 789 C C . ARG A 1 101 ? 0.976 -4.482 15.607 1.00 85.25 101 ARG A C 1
ATOM 791 O O . ARG A 1 101 ? -0.032 -4.533 16.309 1.00 85.25 101 ARG A O 1
ATOM 798 N N . ALA A 1 102 ? 1.844 -3.472 15.673 1.00 83.88 102 ALA A N 1
ATOM 799 C CA . ALA A 1 102 ? 1.610 -2.281 16.485 1.00 83.88 102 ALA A CA 1
ATOM 800 C C . ALA A 1 102 ? 0.399 -1.496 15.969 1.00 83.88 102 ALA A C 1
ATOM 802 O O . ALA A 1 102 ? -0.524 -1.244 16.744 1.00 83.88 102 ALA A O 1
ATOM 803 N N . CYS A 1 103 ? 0.337 -1.230 14.661 1.00 75.50 103 CYS A N 1
ATOM 804 C CA . CYS A 1 103 ? -0.823 -0.603 14.021 1.00 75.50 103 CYS A CA 1
ATOM 805 C C . CYS A 1 103 ? -2.115 -1.403 14.249 1.00 75.50 103 CYS A C 1
ATOM 807 O O . CYS A 1 103 ? -3.131 -0.834 14.644 1.00 75.50 103 CYS A O 1
ATOM 809 N N . ALA A 1 104 ? -2.061 -2.728 14.096 1.00 77.62 104 ALA A N 1
ATOM 810 C CA . ALA A 1 104 ? -3.209 -3.610 14.291 1.00 77.62 104 ALA A CA 1
ATOM 811 C C . ALA A 1 104 ? -3.761 -3.567 15.723 1.00 77.62 104 ALA A C 1
ATOM 813 O O . ALA A 1 104 ? -4.977 -3.579 15.920 1.00 77.62 104 ALA A O 1
ATOM 814 N N . ARG A 1 105 ? -2.882 -3.489 16.735 1.00 78.88 105 ARG A N 1
ATOM 815 C CA . ARG A 1 105 ? -3.298 -3.324 18.137 1.00 78.88 105 ARG A CA 1
ATOM 816 C C . ARG A 1 105 ? -3.994 -1.986 18.356 1.00 78.88 105 ARG A C 1
ATOM 818 O O . ARG A 1 105 ? -5.057 -1.969 18.969 1.00 78.88 105 ARG A O 1
ATOM 825 N N . THR A 1 106 ? -3.431 -0.899 17.832 1.00 73.62 106 THR A N 1
ATOM 826 C CA . THR A 1 106 ? -4.041 0.440 17.904 1.00 73.62 106 THR A CA 1
ATOM 827 C C . THR A 1 106 ? -5.416 0.467 17.233 1.00 73.62 106 THR A C 1
ATOM 829 O O . THR A 1 106 ? -6.340 1.085 17.749 1.00 73.62 106 THR A O 1
ATOM 832 N N . ALA A 1 107 ? -5.578 -0.272 16.134 1.00 69.06 107 ALA A N 1
ATOM 833 C CA . ALA A 1 107 ? -6.835 -0.422 15.405 1.00 69.06 107 ALA A CA 1
ATOM 834 C C . ALA A 1 107 ? -7.848 -1.389 16.062 1.00 69.06 107 ALA A C 1
ATOM 836 O O . ALA A 1 107 ? -8.928 -1.620 15.521 1.00 69.06 107 ALA A O 1
ATOM 837 N N . GLY A 1 108 ? -7.518 -2.017 17.198 1.00 72.19 108 GLY A N 1
ATOM 838 C CA . GLY A 1 108 ? -8.390 -3.010 17.841 1.00 72.19 108 GLY A CA 1
ATOM 839 C C . GLY A 1 108 ? -8.623 -4.270 16.996 1.00 72.19 108 GLY A C 1
ATOM 840 O O . GLY A 1 108 ? -9.639 -4.953 17.143 1.00 72.19 108 GLY A O 1
ATOM 841 N N . MET A 1 109 ? -7.703 -4.581 16.084 1.00 77.19 109 MET A N 1
ATOM 842 C CA . MET A 1 109 ? -7.835 -5.691 15.152 1.00 77.19 109 MET A CA 1
ATOM 843 C C . MET A 1 109 ? -7.696 -7.048 15.866 1.00 77.19 109 MET A C 1
ATOM 845 O O . MET A 1 109 ? -6.902 -7.214 16.796 1.00 77.19 109 MET A O 1
ATOM 849 N N . LYS A 1 110 ? -8.445 -8.063 15.406 1.00 80.44 110 LYS A N 1
ATOM 850 C CA . LYS A 1 110 ? -8.321 -9.441 15.910 1.00 80.44 110 LYS A CA 1
ATOM 851 C C . LYS A 1 110 ? -6.888 -9.959 15.742 1.00 80.44 110 LYS A C 1
ATOM 853 O O . LYS A 1 110 ? -6.259 -9.754 14.704 1.00 80.44 110 LYS A O 1
ATOM 858 N N . ARG A 1 111 ? -6.398 -10.699 16.742 1.00 82.38 111 ARG A N 1
ATOM 859 C CA . ARG A 1 111 ? -5.083 -11.357 16.698 1.00 82.38 111 ARG A CA 1
ATOM 860 C C . ARG A 1 111 ? -4.948 -12.214 15.431 1.00 82.38 111 ARG A C 1
ATOM 862 O O . ARG A 1 111 ? -5.862 -12.967 15.109 1.00 82.38 111 ARG A O 1
ATOM 869 N N . GLY A 1 112 ? -3.816 -12.103 14.736 1.00 80.94 112 GLY A N 1
ATOM 870 C CA . GLY A 1 112 ? -3.531 -12.853 13.506 1.00 80.94 112 GLY A CA 1
ATOM 871 C C . GLY A 1 112 ? -4.111 -12.237 12.227 1.00 80.94 112 GLY A C 1
ATOM 872 O O . GLY A 1 112 ? -3.793 -12.694 11.128 1.00 80.94 112 GLY A O 1
ATOM 873 N N . ARG A 1 113 ? -4.975 -11.216 12.330 1.00 78.50 113 ARG A N 1
ATOM 874 C CA . ARG A 1 113 ? -5.592 -10.599 11.150 1.00 78.50 113 ARG A CA 1
ATOM 875 C C . ARG A 1 113 ? -4.584 -9.787 10.341 1.00 78.50 113 ARG A C 1
ATOM 877 O O . ARG A 1 113 ? -4.639 -9.884 9.125 1.00 78.50 113 ARG A O 1
ATOM 884 N N . ALA A 1 114 ? -3.668 -9.065 10.986 1.00 78.25 114 ALA A N 1
ATOM 885 C CA . ALA A 1 114 ? -2.620 -8.313 10.295 1.00 78.25 114 ALA A CA 1
ATOM 886 C C . ALA A 1 114 ? -1.725 -9.243 9.468 1.00 78.25 114 ALA A C 1
ATOM 888 O O . ALA A 1 114 ? -1.553 -9.029 8.280 1.00 78.25 114 ALA A O 1
ATOM 889 N N . GLU A 1 115 ? -1.267 -10.346 10.062 1.00 85.25 115 GLU A N 1
ATOM 890 C CA . GLU A 1 115 ? -0.495 -11.386 9.376 1.00 85.25 115 GLU A CA 1
ATOM 891 C C . GLU A 1 115 ? -1.255 -11.988 8.189 1.00 85.25 115 GLU A C 1
ATOM 893 O O . GLU A 1 115 ? -0.682 -12.229 7.132 1.00 85.25 115 GLU A O 1
ATOM 898 N N . SER A 1 116 ? -2.557 -12.228 8.360 1.00 81.12 116 SER A N 1
ATOM 899 C CA . SER A 1 116 ? -3.395 -12.783 7.293 1.00 81.12 116 SER A CA 1
ATOM 900 C C . SER A 1 116 ? -3.570 -11.809 6.127 1.00 81.12 116 SER A C 1
ATOM 902 O O . SER A 1 116 ? -3.693 -12.252 4.987 1.00 81.12 116 SER A O 1
ATOM 904 N N . ILE A 1 117 ? -3.632 -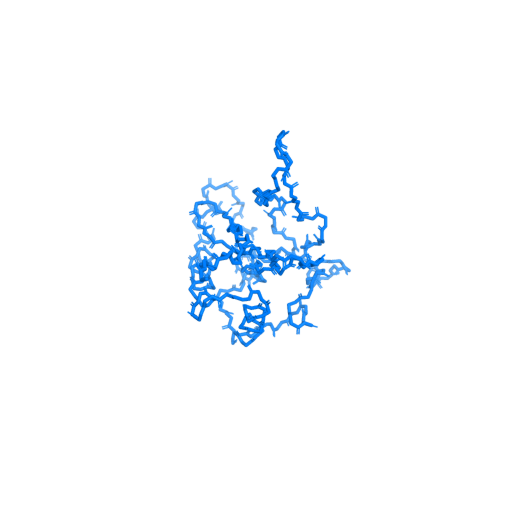10.502 6.409 1.00 78.31 117 ILE A N 1
ATOM 905 C CA . ILE A 1 117 ? -3.701 -9.475 5.369 1.00 78.31 117 ILE A CA 1
ATOM 906 C C . ILE A 1 117 ? -2.337 -9.396 4.669 1.00 78.31 117 ILE A C 1
ATOM 908 O O . ILE A 1 117 ? -2.317 -9.618 3.462 1.00 78.31 117 ILE A O 1
ATOM 912 N N . LEU A 1 118 ? -1.231 -9.241 5.411 1.00 78.81 118 LEU A N 1
ATOM 913 C CA . LEU A 1 118 ? 0.142 -9.221 4.875 1.00 78.81 118 LEU A CA 1
ATOM 914 C C . LEU A 1 118 ? 0.396 -10.381 3.913 1.00 78.81 118 LEU A C 1
ATOM 916 O O . LEU A 1 118 ? 0.708 -10.171 2.744 1.00 78.81 118 LEU A O 1
ATOM 920 N N . ALA A 1 119 ? 0.151 -11.612 4.366 1.00 82.56 119 ALA A N 1
ATOM 921 C CA . ALA A 1 119 ? 0.363 -12.801 3.548 1.00 82.56 119 ALA A CA 1
ATOM 922 C C . ALA A 1 119 ? -0.510 -12.809 2.281 1.00 82.56 119 ALA A C 1
ATOM 924 O O . ALA A 1 119 ? -0.077 -13.242 1.212 1.00 82.56 119 ALA A O 1
ATOM 925 N N . GLY A 1 120 ? -1.758 -12.338 2.381 1.00 79.19 120 GLY A N 1
ATOM 926 C CA . GLY A 1 120 ? -2.655 -12.233 1.233 1.00 79.19 120 GLY A CA 1
ATOM 927 C C . GLY A 1 120 ? -2.164 -11.217 0.205 1.00 79.19 120 GLY A C 1
ATOM 928 O O . GLY A 1 120 ? -2.299 -11.445 -0.999 1.00 79.19 120 GLY A O 1
ATOM 929 N N . VAL A 1 121 ? -1.577 -10.119 0.669 1.00 79.12 121 VAL A N 1
ATOM 930 C CA . VAL A 1 121 ? -1.078 -9.063 -0.198 1.00 79.12 121 VAL A CA 1
ATOM 931 C C . VAL A 1 121 ? 0.263 -9.434 -0.835 1.00 79.12 121 VAL A C 1
ATOM 933 O O . VAL A 1 121 ? 0.398 -9.298 -2.052 1.00 79.12 121 VAL A O 1
ATOM 936 N N . GLU A 1 122 ? 1.202 -10.003 -0.077 1.00 81.81 122 GLU A N 1
ATOM 937 C CA . GLU A 1 122 ? 2.470 -10.544 -0.595 1.00 81.81 122 GLU A CA 1
ATOM 938 C C . GLU A 1 122 ? 2.227 -11.520 -1.756 1.00 81.81 122 GLU A C 1
ATOM 940 O O . GLU A 1 122 ? 2.829 -11.394 -2.826 1.00 81.81 122 GLU A O 1
ATOM 945 N N . GLN A 1 123 ? 1.262 -12.436 -1.603 1.00 83.44 123 GLN A N 1
ATOM 946 C CA . GLN A 1 123 ? 0.871 -13.378 -2.658 1.00 83.44 123 GLN A CA 1
ATOM 947 C C . GLN A 1 123 ? 0.369 -12.690 -3.934 1.00 83.44 123 GLN A C 1
ATOM 949 O O . GLN A 1 123 ? 0.585 -13.196 -5.038 1.00 83.44 123 GLN A O 1
ATOM 954 N N . VAL A 1 124 ? -0.328 -11.558 -3.813 1.00 83.69 124 VAL A N 1
ATOM 955 C CA . VAL A 1 124 ? -0.817 -10.794 -4.968 1.00 83.69 124 VAL A CA 1
ATOM 956 C C . VAL A 1 124 ? 0.335 -10.037 -5.624 1.00 83.69 124 VAL A C 1
ATOM 958 O O . VAL A 1 124 ? 0.500 -10.138 -6.839 1.00 83.69 124 VAL A O 1
ATOM 961 N N . VAL A 1 125 ? 1.162 -9.335 -4.849 1.00 84.88 125 VAL A N 1
ATOM 962 C CA . VAL A 1 125 ? 2.310 -8.565 -5.361 1.00 84.88 125 VAL A CA 1
ATOM 963 C C . VAL A 1 125 ? 3.314 -9.470 -6.070 1.00 84.88 125 VAL A C 1
ATOM 965 O O . VAL A 1 125 ? 3.795 -9.123 -7.148 1.00 84.88 125 VAL A O 1
ATOM 968 N N . ALA A 1 126 ? 3.562 -10.672 -5.545 1.00 86.38 126 ALA A N 1
ATOM 969 C CA . ALA A 1 126 ? 4.442 -11.659 -6.170 1.00 86.38 126 ALA A CA 1
ATOM 970 C C . ALA A 1 126 ? 4.003 -12.049 -7.597 1.00 86.38 126 ALA A C 1
ATOM 972 O O . ALA A 1 126 ? 4.830 -12.444 -8.422 1.00 86.38 126 ALA A O 1
ATOM 973 N N . ARG A 1 127 ? 2.711 -11.896 -7.917 1.00 89.81 127 ARG A N 1
ATOM 974 C CA . ARG A 1 127 ? 2.132 -12.166 -9.242 1.00 89.81 127 ARG A CA 1
ATOM 975 C C . ARG A 1 127 ? 2.147 -10.961 -10.184 1.00 89.81 127 ARG A C 1
ATOM 977 O O . ARG A 1 127 ? 1.583 -11.054 -11.273 1.00 89.81 127 ARG A O 1
ATOM 984 N N . TRP A 1 128 ? 2.806 -9.862 -9.807 1.00 90.44 128 TRP A N 1
ATOM 985 C CA . TRP A 1 128 ? 2.952 -8.657 -10.630 1.00 90.44 128 TRP A CA 1
ATOM 986 C C . TRP A 1 128 ? 3.253 -8.936 -12.111 1.00 90.44 128 TRP A C 1
ATOM 988 O O . TRP A 1 128 ? 2.535 -8.376 -12.935 1.00 90.44 128 TRP A O 1
ATOM 998 N N . PRO A 1 129 ? 4.205 -9.818 -12.492 1.00 92.56 129 PRO A N 1
ATOM 999 C CA . PRO A 1 129 ? 4.496 -10.057 -13.906 1.00 92.56 129 PRO A CA 1
ATOM 1000 C C . PRO A 1 129 ? 3.266 -10.489 -14.707 1.00 92.56 129 PRO A C 1
ATOM 1002 O O . PRO A 1 129 ? 3.022 -9.959 -15.782 1.00 92.56 129 PRO A O 1
ATOM 1005 N N . THR A 1 130 ? 2.432 -11.367 -14.143 1.00 92.31 130 THR A N 1
ATOM 1006 C CA . THR A 1 130 ? 1.195 -11.819 -14.790 1.00 92.31 130 THR A CA 1
ATOM 1007 C C . THR A 1 130 ? 0.209 -10.672 -14.997 1.00 92.31 130 THR A C 1
ATOM 1009 O O . THR A 1 130 ? -0.384 -10.560 -16.065 1.00 92.31 130 THR A O 1
ATOM 1012 N N . TYR A 1 131 ? 0.018 -9.815 -13.991 1.00 91.00 131 TYR A N 1
ATOM 1013 C CA . TYR A 1 131 ? -0.895 -8.674 -14.111 1.00 91.00 131 TYR A CA 1
ATOM 1014 C C . TYR A 1 131 ? -0.369 -7.623 -15.088 1.00 91.00 131 TYR A C 1
ATOM 1016 O O . TYR A 1 131 ? -1.138 -7.077 -15.874 1.00 91.00 131 TYR A O 1
ATOM 1024 N N . ALA A 1 132 ? 0.937 -7.371 -15.059 1.00 91.50 132 ALA A N 1
ATOM 1025 C CA . ALA A 1 132 ? 1.615 -6.435 -15.940 1.00 91.50 132 ALA A CA 1
ATOM 1026 C C . ALA A 1 132 ? 1.528 -6.870 -17.409 1.00 91.50 132 ALA A C 1
ATOM 1028 O O . ALA A 1 132 ? 1.231 -6.039 -18.265 1.00 91.50 132 ALA A O 1
ATOM 1029 N N . ASP A 1 133 ? 1.704 -8.164 -17.687 1.00 93.25 133 ASP A N 1
ATOM 1030 C CA . ASP A 1 133 ? 1.565 -8.725 -19.032 1.00 93.25 133 ASP A CA 1
ATOM 1031 C C . ASP A 1 133 ? 0.127 -8.569 -19.551 1.00 93.25 133 ASP A C 1
ATOM 1033 O O . ASP A 1 133 ? -0.082 -8.103 -20.669 1.00 93.25 133 ASP A O 1
ATOM 1037 N N . VAL A 1 134 ? -0.878 -8.879 -18.719 1.00 94.56 134 VAL A N 1
ATOM 1038 C CA . VAL A 1 134 ? -2.301 -8.687 -19.063 1.00 94.56 134 VAL A CA 1
ATOM 1039 C C . VAL A 1 134 ? -2.628 -7.212 -19.315 1.00 94.56 134 VAL A C 1
ATOM 1041 O O . VAL A 1 134 ? -3.410 -6.899 -20.209 1.00 94.56 134 VAL A O 1
ATOM 1044 N N . ALA A 1 135 ? -2.027 -6.303 -18.547 1.00 92.06 135 ALA A N 1
ATOM 1045 C CA . ALA A 1 135 ? -2.212 -4.862 -18.690 1.00 92.06 135 ALA A CA 1
ATOM 1046 C C . ALA A 1 135 ? -1.390 -4.239 -19.837 1.00 92.06 135 ALA A C 1
ATOM 1048 O O . ALA A 1 135 ? -1.528 -3.044 -20.096 1.00 92.06 135 ALA A O 1
ATOM 1049 N N . GLY A 1 136 ? -0.535 -5.010 -20.521 1.00 95.31 136 GLY A N 1
ATOM 1050 C CA . GLY A 1 136 ? 0.301 -4.515 -21.617 1.00 95.31 136 GLY A CA 1
ATOM 1051 C C . GLY A 1 136 ? 1.461 -3.615 -21.172 1.00 95.31 136 GLY A C 1
ATOM 1052 O O . GLY A 1 136 ? 1.915 -2.767 -21.942 1.00 95.31 136 GLY A O 1
ATOM 1053 N N . VAL A 1 137 ? 1.947 -3.771 -19.938 1.00 93.94 137 VAL A N 1
ATOM 1054 C CA . VAL A 1 137 ? 3.131 -3.049 -19.449 1.00 93.94 137 VAL A CA 1
ATOM 1055 C C . VAL A 1 137 ? 4.362 -3.525 -20.219 1.00 93.94 137 VAL A C 1
ATOM 1057 O O . VAL A 1 137 ? 4.601 -4.723 -20.357 1.00 93.94 137 VAL A O 1
ATOM 1060 N N . GLN A 1 138 ? 5.177 -2.584 -20.700 1.00 97.38 138 GLN A N 1
ATOM 1061 C CA . GLN A 1 138 ? 6.391 -2.915 -21.448 1.00 97.38 138 GLN A CA 1
ATOM 1062 C C . GLN A 1 138 ? 7.338 -3.794 -20.608 1.00 97.38 138 GLN A C 1
ATOM 1064 O O . GLN A 1 138 ? 7.567 -3.459 -19.441 1.00 97.38 138 GLN A O 1
ATOM 1069 N N . PRO A 1 139 ? 7.954 -4.855 -21.172 1.00 96.56 139 PRO A N 1
ATOM 1070 C CA . PRO A 1 139 ? 8.751 -5.817 -20.403 1.00 96.56 139 PRO A CA 1
ATOM 1071 C C . PRO A 1 139 ? 9.835 -5.172 -19.531 1.00 96.56 139 PRO A C 1
ATOM 1073 O O . PRO A 1 139 ? 9.937 -5.472 -18.346 1.00 96.56 139 PRO A O 1
ATOM 1076 N N . GLY A 1 140 ? 10.575 -4.194 -20.069 1.00 96.56 140 GLY A N 1
ATOM 1077 C CA . GLY A 1 140 ? 11.605 -3.486 -19.302 1.00 96.56 140 GLY A CA 1
ATOM 1078 C C . GLY A 1 140 ? 11.056 -2.678 -18.119 1.00 96.56 140 GLY A C 1
ATOM 1079 O O . GLY A 1 140 ? 11.708 -2.584 -17.082 1.00 96.56 140 GLY A O 1
ATOM 1080 N N . GLN A 1 141 ? 9.848 -2.115 -18.237 1.00 94.06 141 GLN A N 1
ATOM 1081 C CA . GLN A 1 141 ? 9.184 -1.427 -17.127 1.00 94.06 141 GLN A CA 1
ATOM 1082 C C . GLN A 1 141 ? 8.620 -2.428 -16.115 1.00 94.06 141 GLN A C 1
ATOM 1084 O O . GLN A 1 141 ? 8.778 -2.224 -14.913 1.00 94.06 141 GLN A O 1
ATOM 1089 N N . ARG A 1 142 ? 8.003 -3.518 -16.585 1.00 94.50 142 ARG A N 1
ATOM 1090 C CA . ARG A 1 142 ? 7.516 -4.615 -15.741 1.00 94.50 142 ARG A CA 1
ATOM 1091 C C . ARG A 1 142 ? 8.635 -5.156 -14.859 1.00 94.50 142 ARG A C 1
ATOM 1093 O O . ARG A 1 142 ? 8.438 -5.263 -13.650 1.00 94.50 142 ARG A O 1
ATOM 1100 N N . ASP A 1 143 ? 9.779 -5.477 -15.454 1.00 94.56 143 ASP A N 1
ATOM 1101 C CA . ASP A 1 143 ? 10.896 -6.115 -14.758 1.00 94.56 143 ASP A CA 1
ATOM 1102 C C . ASP A 1 143 ? 11.542 -5.147 -13.758 1.00 94.56 143 ASP A C 1
ATOM 1104 O O . ASP A 1 143 ? 11.718 -5.507 -12.596 1.00 94.56 143 ASP A O 1
ATOM 1108 N N . ARG A 1 144 ? 11.735 -3.876 -14.142 1.00 93.50 144 ARG A N 1
ATOM 1109 C CA . ARG A 1 144 ? 12.202 -2.825 -13.222 1.00 93.50 144 ARG A CA 1
ATOM 1110 C C . ARG A 1 144 ? 11.269 -2.634 -12.026 1.00 93.50 144 ARG A C 1
ATOM 1112 O O . ARG A 1 144 ? 11.731 -2.523 -10.895 1.00 93.50 144 ARG A O 1
ATOM 1119 N N . ILE A 1 145 ? 9.955 -2.577 -12.262 1.00 91.88 145 ILE A N 1
ATOM 1120 C CA . ILE A 1 145 ? 8.979 -2.470 -11.172 1.00 91.88 145 ILE A CA 1
ATOM 1121 C C . ILE A 1 145 ? 9.098 -3.699 -10.278 1.00 91.88 145 ILE A C 1
ATOM 1123 O O . ILE A 1 145 ? 9.225 -3.539 -9.070 1.00 91.88 145 ILE A O 1
ATOM 1127 N N . ARG A 1 146 ? 9.140 -4.906 -10.857 1.00 90.31 146 ARG A N 1
ATOM 1128 C CA . ARG A 1 146 ? 9.243 -6.168 -10.114 1.00 90.31 146 ARG A CA 1
ATOM 1129 C C . ARG A 1 146 ? 10.430 -6.188 -9.154 1.00 90.31 146 ARG A C 1
ATOM 1131 O O . ARG A 1 146 ? 10.264 -6.628 -8.026 1.00 90.31 146 ARG A O 1
ATOM 1138 N N . GLU A 1 147 ? 11.593 -5.722 -9.596 1.00 90.06 147 GLU A N 1
ATOM 1139 C CA . GLU A 1 147 ? 12.802 -5.639 -8.766 1.00 90.06 147 GLU A CA 1
ATOM 1140 C C . GLU A 1 147 ? 12.641 -4.670 -7.588 1.00 90.06 147 GLU A C 1
ATOM 1142 O O . GLU A 1 147 ? 13.214 -4.879 -6.521 1.00 90.06 147 GLU A O 1
ATOM 1147 N N . ALA A 1 148 ? 11.844 -3.614 -7.763 1.00 89.38 148 ALA A N 1
ATOM 1148 C CA . ALA A 1 148 ? 11.577 -2.640 -6.717 1.00 89.38 148 ALA A CA 1
ATOM 1149 C C . ALA A 1 148 ? 10.493 -3.099 -5.725 1.00 89.38 148 ALA A C 1
ATOM 1151 O O . ALA A 1 148 ? 10.516 -2.658 -4.569 1.00 89.38 148 ALA A O 1
ATOM 1152 N N . LEU A 1 149 ? 9.543 -3.939 -6.153 1.00 86.81 149 LEU A N 1
ATOM 1153 C CA . LEU A 1 149 ? 8.494 -4.496 -5.293 1.00 86.81 149 LEU A CA 1
ATOM 1154 C C . LEU A 1 149 ? 9.118 -5.290 -4.143 1.00 86.81 149 LEU A C 1
ATOM 1156 O O . LEU A 1 149 ? 10.031 -6.085 -4.355 1.00 86.81 149 LEU A O 1
ATOM 1160 N N . ARG A 1 150 ? 8.607 -5.116 -2.919 1.00 75.38 150 ARG A N 1
ATOM 1161 C CA . ARG A 1 150 ? 9.016 -5.972 -1.796 1.00 75.38 150 ARG A CA 1
ATOM 1162 C C . ARG A 1 150 ? 7.938 -7.009 -1.565 1.00 75.38 150 ARG A C 1
ATOM 1164 O O . ARG A 1 150 ? 6.788 -6.672 -1.314 1.00 75.38 150 ARG A O 1
ATOM 1171 N N . VAL A 1 151 ? 8.339 -8.264 -1.701 1.00 70.31 151 VAL A N 1
ATOM 1172 C CA . VAL A 1 151 ? 7.475 -9.445 -1.576 1.00 70.31 151 VAL A CA 1
ATOM 1173 C C . VAL A 1 151 ? 7.689 -10.186 -0.255 1.00 70.31 151 VAL A C 1
ATOM 1175 O O . VAL A 1 151 ? 7.126 -11.255 -0.068 1.00 70.31 151 VAL A O 1
ATOM 1178 N N . GLU A 1 152 ? 8.496 -9.615 0.642 1.00 64.81 152 GLU A N 1
ATOM 1179 C CA . GLU A 1 152 ? 8.763 -10.141 1.979 1.00 64.81 152 GLU A CA 1
ATOM 1180 C C . GLU A 1 152 ? 8.879 -8.975 2.966 1.00 64.81 152 GLU A C 1
ATOM 1182 O O . GLU A 1 152 ? 9.728 -8.087 2.802 1.00 64.81 152 GLU A O 1
ATOM 1187 N N . VAL A 1 153 ? 8.040 -8.979 3.999 1.00 62.34 153 VAL A N 1
ATOM 1188 C CA . VAL A 1 153 ? 8.269 -8.183 5.210 1.00 62.34 153 VAL A CA 1
ATOM 1189 C C . VAL A 1 153 ? 9.213 -8.961 6.133 1.00 62.34 153 VAL A C 1
ATOM 1191 O O . VAL A 1 153 ? 8.971 -10.132 6.420 1.00 62.34 153 VAL A O 1
ATOM 1194 N N . ARG A 1 154 ? 10.307 -8.323 6.571 1.00 55.00 154 ARG A N 1
ATOM 1195 C CA . ARG A 1 154 ? 11.304 -8.942 7.463 1.00 55.00 154 ARG A CA 1
ATOM 1196 C C . ARG A 1 154 ? 10.876 -8.943 8.932 1.00 55.00 154 ARG A C 1
ATOM 1198 O O . ARG A 1 154 ? 10.033 -8.106 9.331 1.00 55.00 154 ARG A O 1
#

Secondary structure (DSSP, 8-state):
---------EEEEEEETTEEEEEEEE-TT-SS-EEEES-S-SSB----GGG--EEE-TT--EEEPPP-----B--TT-TTTSS-SS-BTTBSS---HHHHHHHHHHTTPPTTHHHHHHHHHHHHHTTHHHHHHHTT--HHHHHHHHHHS-----

Sequence (154 aa):
MGLGQGRVTSIAEVRLWGRTIGA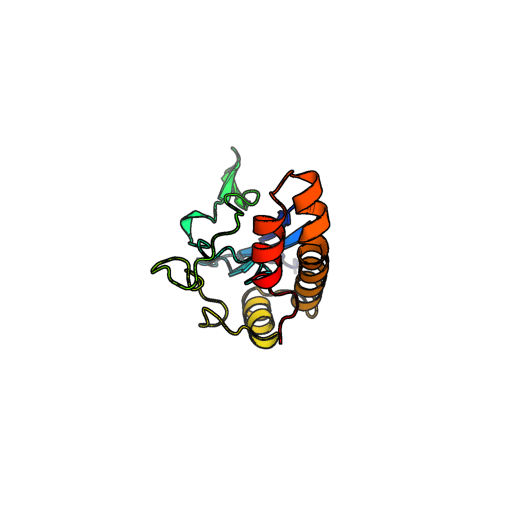VTLADGADVAAFQYDLAFARNQDDHVKNIAFLMDQQGRWSLSPAFDVTYSFNPDGLWTATHQMTINGKRDHFELADFRACARTAGMKRGRAESILAGVEQVVARWPTYADVAGVQPGQRDRIREALRVEVR

pLDDT: mean 74.7, std 16.68, range [33.0, 97.38]